Protein AF-A0A5N9H4E1-F1 (afdb_monomer)

Mean predicted aligned error: 15.3 Å

Sequence (133 aa):
MNQRAMLYLAIGGVSICLILIILGFIFPQGIPTDNQNVSDDPDTIVETYAGITSKYTASQAIDFVKSVIQSDNLGNPRCNTEQGEFVAFFSHRKYWKVAFSCPPDVSEGVHVRTEYTYEFNEWDETVKNTTLQ

Radius of gyration: 24.85 Å; Cα contacts (8 Å, |Δi|>4): 180; chains: 1; bounding box: 36×75×45 Å

Nearest PDB structures (foldseek):
  1k32-assembly1_E  TM=4.930E-01  e=1.189E+00  Thermoplasma acidophilum
  8th5-assembly1_F-2  TM=3.880E-01  e=1.339E+00  Homo sapiens
  8th1-assembly1_B  TM=3.579E-01  e=1.339E+00  Homo sapiens
  8th1-assembly1_A  TM=3.393E-01  e=1.120E+00  Homo sapiens
  8th5-assembly2_E-3  TM=4.048E-01  e=3.689E+00  Homo sapiens

Solvent-accessible surface area (backbone atoms only — not comparable to full-atom values): 8074 Å² total; per-residue (Å²): 134,62,70,66,60,58,50,53,52,54,54,50,52,55,54,53,51,53,53,53,53,50,48,52,65,77,49,70,71,64,74,77,80,72,67,77,67,62,60,94,51,43,82,47,68,49,67,43,98,85,74,46,64,49,98,50,25,42,51,55,53,51,53,53,51,52,54,43,47,75,66,70,78,38,86,79,64,99,53,58,80,89,69,32,50,76,49,57,38,68,43,90,83,55,31,36,42,36,37,38,35,32,66,51,54,84,86,71,85,50,83,61,64,51,70,42,33,34,39,37,34,72,87,79,73,43,78,43,80,63,50,86,127

pLDDT: mean 73.3, std 14.36, range [41.5, 91.62]

Secondary structure (DSSP, 8-state):
--HHHHHHHHHHHHHHHHHHHHHHHH-------------SSTTSEEEETTTEEEEEEHHHHHHHHHHHHHTTSS---SS-TTTSEEEEEEETTTEEEEEEEEPP-TTSS----EEEEEEEETTTTEEEE----

Structure (mmCIF, N/CA/C/O backbone):
data_AF-A0A5N9H4E1-F1
#
_entry.id   AF-A0A5N9H4E1-F1
#
loop_
_atom_site.group_PDB
_atom_site.id
_atom_site.type_symbol
_atom_site.label_atom_id
_atom_site.label_alt_id
_atom_site.label_comp_id
_atom_site.label_asym_id
_atom_site.label_entity_id
_atom_site.label_seq_id
_atom_site.pdbx_PDB_ins_code
_atom_site.Cartn_x
_atom_site.Cartn_y
_atom_site.Cartn_z
_atom_site.occupancy
_atom_site.B_iso_or_equiv
_atom_site.auth_seq_id
_atom_site.auth_comp_id
_atom_site.auth_asym_id
_atom_site.au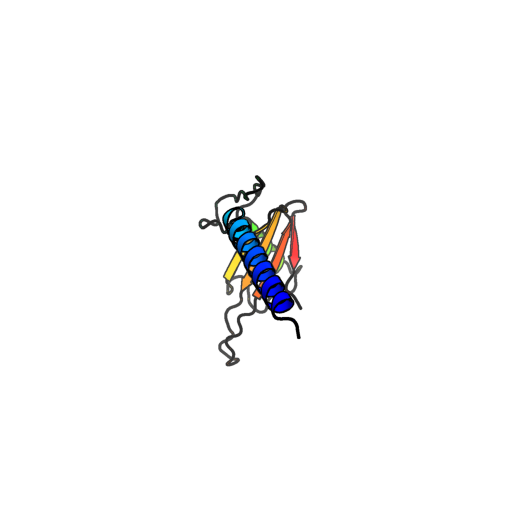th_atom_id
_atom_site.pdbx_PDB_model_num
ATOM 1 N N . MET A 1 1 ? 3.514 -65.813 -18.703 1.00 50.38 1 MET A N 1
ATOM 2 C CA . MET A 1 1 ? 3.717 -64.348 -18.641 1.00 50.38 1 MET A CA 1
ATOM 3 C C . MET A 1 1 ? 5.199 -64.073 -18.835 1.00 50.38 1 MET A C 1
ATOM 5 O O . MET A 1 1 ? 6.009 -64.589 -18.080 1.00 50.38 1 MET A O 1
ATOM 9 N N . ASN A 1 2 ? 5.554 -63.400 -19.931 1.00 51.72 2 ASN A N 1
ATOM 10 C CA . ASN A 1 2 ? 6.918 -63.356 -20.460 1.00 51.72 2 ASN A CA 1
ATOM 11 C C . ASN A 1 2 ? 7.857 -62.522 -19.577 1.00 51.72 2 ASN A C 1
ATOM 13 O O . ASN A 1 2 ? 7.714 -61.305 -19.516 1.00 51.72 2 ASN A O 1
ATOM 17 N N . GLN A 1 3 ? 8.877 -63.161 -18.993 1.00 56.53 3 GLN A N 1
ATOM 18 C CA . GLN A 1 3 ? 10.001 -62.531 -18.274 1.00 56.53 3 GLN A CA 1
ATOM 19 C C . GLN A 1 3 ? 10.624 -61.351 -19.044 1.00 56.53 3 GLN A C 1
ATOM 21 O O . GLN A 1 3 ? 11.057 -60.365 -18.456 1.00 56.53 3 GLN A O 1
ATOM 26 N N . ARG A 1 4 ? 10.602 -61.422 -20.381 1.00 56.12 4 ARG A N 1
ATOM 27 C CA . ARG A 1 4 ? 11.061 -60.350 -21.272 1.00 56.12 4 ARG A CA 1
ATOM 28 C C . ARG A 1 4 ? 10.233 -59.067 -21.146 1.00 56.12 4 ARG A C 1
ATOM 30 O O . ARG A 1 4 ? 10.807 -57.989 -21.157 1.00 56.12 4 ARG A O 1
ATOM 37 N N . ALA A 1 5 ? 8.914 -59.163 -20.970 1.00 59.66 5 ALA A N 1
ATOM 38 C CA . ALA A 1 5 ? 8.041 -57.994 -20.848 1.00 59.66 5 ALA A CA 1
ATOM 39 C C . ALA A 1 5 ? 8.276 -57.224 -19.536 1.00 59.66 5 ALA A C 1
ATOM 41 O O . ALA A 1 5 ? 8.279 -55.998 -19.550 1.00 59.66 5 ALA A O 1
ATOM 42 N N . MET A 1 6 ? 8.554 -57.925 -18.427 1.00 60.16 6 MET A N 1
ATOM 43 C CA . MET A 1 6 ? 8.944 -57.280 -17.163 1.00 60.16 6 MET A CA 1
ATOM 44 C C . MET A 1 6 ? 10.295 -56.565 -17.272 1.00 60.16 6 MET A C 1
ATOM 46 O O . MET A 1 6 ? 10.445 -55.467 -16.743 1.00 60.16 6 MET A O 1
ATOM 50 N N . LEU A 1 7 ? 11.257 -57.148 -17.997 1.00 60.31 7 LEU A N 1
ATOM 51 C CA . LEU A 1 7 ? 12.576 -56.542 -18.186 1.00 60.31 7 LEU A CA 1
ATOM 52 C C . LEU A 1 7 ? 12.496 -55.232 -18.990 1.00 60.31 7 LEU A C 1
ATOM 54 O O . LEU A 1 7 ? 13.101 -54.238 -18.598 1.00 60.31 7 LEU A O 1
ATOM 58 N N . TYR A 1 8 ? 11.710 -55.195 -20.072 1.00 61.16 8 TYR A N 1
ATOM 59 C CA . TYR A 1 8 ? 11.539 -53.972 -20.871 1.00 61.16 8 TYR A CA 1
ATOM 60 C C . TYR A 1 8 ? 10.811 -52.858 -20.109 1.00 61.16 8 TYR A C 1
ATOM 62 O O . TYR A 1 8 ? 11.155 -51.688 -20.271 1.00 61.16 8 TYR A O 1
ATOM 70 N N . LEU A 1 9 ? 9.854 -53.207 -19.245 1.00 60.41 9 LEU A N 1
ATOM 71 C CA . LEU A 1 9 ? 9.119 -52.237 -18.427 1.00 60.41 9 LEU A CA 1
ATOM 72 C C . LEU A 1 9 ? 10.021 -51.627 -17.338 1.00 60.41 9 LEU A C 1
ATOM 74 O O . LEU A 1 9 ? 9.987 -50.418 -17.115 1.00 60.41 9 LEU A O 1
ATOM 78 N N . ALA A 1 10 ? 10.898 -52.437 -16.737 1.00 60.88 10 ALA A N 1
ATOM 79 C CA . ALA A 1 10 ? 11.894 -51.967 -15.775 1.00 60.88 10 ALA A CA 1
ATOM 80 C C . ALA A 1 10 ? 12.957 -51.060 -16.424 1.00 60.88 10 ALA A C 1
ATOM 82 O O . ALA A 1 10 ? 13.264 -49.997 -15.890 1.00 60.88 10 ALA A O 1
ATOM 83 N N . ILE A 1 11 ? 13.484 -51.433 -17.597 1.00 63.44 11 ILE A N 1
ATOM 84 C CA . ILE A 1 11 ? 14.500 -50.634 -18.307 1.00 63.44 11 ILE A CA 1
ATOM 85 C C . ILE A 1 11 ? 13.908 -49.307 -18.810 1.00 63.44 11 ILE A C 1
ATOM 87 O O . ILE A 1 11 ? 14.544 -48.261 -18.679 1.00 63.44 11 ILE A O 1
ATOM 91 N N . GLY A 1 12 ? 12.673 -49.325 -19.325 1.00 60.50 12 GLY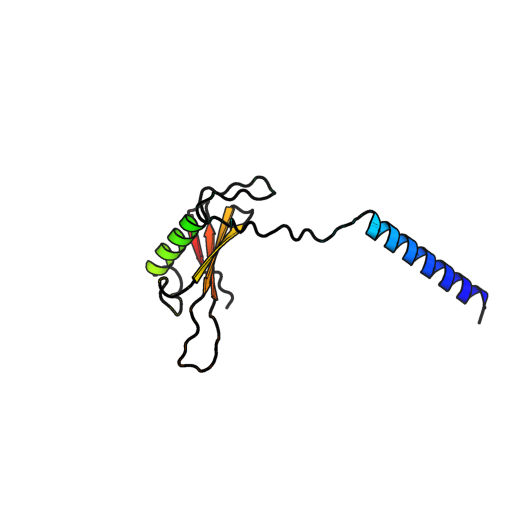 A N 1
ATOM 92 C CA . GLY A 1 12 ? 11.973 -48.112 -19.755 1.00 60.50 12 GLY A CA 1
ATOM 93 C C . GLY A 1 12 ? 11.708 -47.140 -18.602 1.00 60.50 12 GLY A C 1
ATOM 94 O O . GLY A 1 12 ? 11.967 -45.945 -18.736 1.00 60.50 12 GLY A O 1
ATOM 95 N N . GLY A 1 13 ? 11.269 -47.650 -17.445 1.00 62.34 13 GLY A N 1
ATOM 96 C CA . GLY A 1 13 ? 11.018 -46.831 -16.256 1.00 62.34 13 GLY A CA 1
ATOM 97 C C . GLY A 1 13 ? 12.277 -46.139 -15.725 1.00 62.34 13 GLY A C 1
ATOM 98 O O . GLY A 1 13 ? 12.258 -44.938 -15.466 1.00 62.34 13 GLY A O 1
ATOM 99 N N . VAL A 1 14 ? 13.399 -46.862 -15.635 1.00 68.69 14 VAL A N 1
ATOM 100 C CA . VAL A 1 14 ? 14.678 -46.290 -15.170 1.00 68.69 14 VAL A CA 1
ATOM 101 C C . VAL A 1 14 ? 15.200 -45.226 -16.140 1.00 68.69 14 VAL A C 1
ATOM 103 O O . VAL A 1 14 ? 15.708 -44.192 -15.704 1.00 68.69 14 VAL A O 1
ATOM 106 N N . SER A 1 15 ? 15.026 -45.432 -17.451 1.00 70.75 15 SER A N 1
ATOM 107 C CA . SER A 1 15 ? 15.456 -44.463 -18.463 1.00 70.75 15 SER A CA 1
ATOM 108 C C . SER A 1 15 ? 14.668 -43.152 -18.396 1.00 70.75 15 SER A C 1
ATOM 110 O O . SER A 1 15 ? 15.264 -42.087 -18.547 1.00 70.75 15 SER A O 1
ATOM 112 N N . ILE A 1 16 ? 13.355 -43.205 -18.150 1.00 70.19 16 ILE A N 1
ATOM 113 C CA . ILE A 1 16 ? 12.520 -42.003 -17.999 1.00 70.19 16 ILE A CA 1
ATOM 114 C C . ILE A 1 16 ? 12.901 -41.241 -16.722 1.00 70.19 16 ILE A C 1
ATOM 116 O O . ILE A 1 16 ? 13.045 -40.020 -16.759 1.00 70.19 16 ILE A O 1
ATOM 120 N N . CYS A 1 17 ? 13.145 -41.947 -15.612 1.00 66.12 17 CYS A N 1
ATOM 121 C CA . CYS A 1 17 ? 13.573 -41.323 -14.358 1.00 66.12 17 CYS A CA 1
ATOM 122 C C . CYS A 1 17 ? 14.914 -40.586 -14.494 1.00 66.12 17 CYS A C 1
ATOM 124 O O . CYS A 1 17 ? 15.051 -39.474 -13.991 1.00 66.12 17 CYS A O 1
ATOM 126 N N . LEU A 1 18 ? 15.886 -41.160 -15.212 1.00 72.12 18 LEU A N 1
ATOM 127 C CA . LEU A 1 18 ? 17.171 -40.501 -15.473 1.00 72.12 18 LEU A CA 1
ATOM 128 C C . LEU A 1 18 ? 17.009 -39.208 -16.281 1.00 72.12 18 LEU A C 1
ATOM 130 O O . LEU A 1 18 ? 17.639 -38.205 -15.956 1.00 72.12 18 LEU A O 1
ATOM 134 N N . ILE A 1 19 ? 16.131 -39.202 -17.288 1.00 71.44 19 ILE A N 1
ATOM 135 C CA . ILE A 1 19 ? 15.852 -38.005 -18.093 1.00 71.44 19 ILE A CA 1
ATOM 136 C C . ILE A 1 19 ? 15.203 -36.909 -17.233 1.00 71.44 19 ILE A C 1
ATOM 138 O O . ILE A 1 19 ? 15.588 -35.747 -17.348 1.00 71.44 19 ILE A O 1
ATOM 142 N N . LEU A 1 20 ? 14.276 -37.262 -16.335 1.00 65.38 20 LEU A N 1
ATOM 143 C CA . LEU A 1 20 ? 13.643 -36.303 -15.419 1.00 65.38 20 LEU A CA 1
ATOM 144 C C . LEU A 1 20 ? 14.634 -35.705 -14.409 1.00 65.38 20 LEU A C 1
ATOM 146 O O . LEU A 1 20 ? 14.575 -34.507 -14.146 1.00 65.38 20 LEU A O 1
ATOM 150 N N . ILE A 1 21 ? 15.575 -36.501 -13.887 1.00 69.44 21 ILE A N 1
ATOM 151 C CA . ILE A 1 21 ? 16.631 -36.007 -12.986 1.00 69.44 21 ILE A CA 1
ATOM 152 C C . ILE A 1 21 ? 17.554 -35.029 -13.723 1.00 69.44 21 ILE A C 1
ATOM 154 O O . ILE A 1 21 ? 17.880 -33.972 -13.187 1.00 69.44 21 ILE A O 1
ATOM 158 N N . ILE A 1 22 ? 17.943 -35.345 -14.963 1.00 66.69 22 ILE A N 1
ATOM 159 C CA . ILE A 1 22 ? 18.793 -34.466 -15.779 1.00 66.69 22 ILE A CA 1
ATOM 160 C C . ILE A 1 22 ? 18.049 -33.171 -16.137 1.00 66.69 22 ILE A C 1
ATOM 162 O O . ILE A 1 22 ? 18.621 -32.091 -1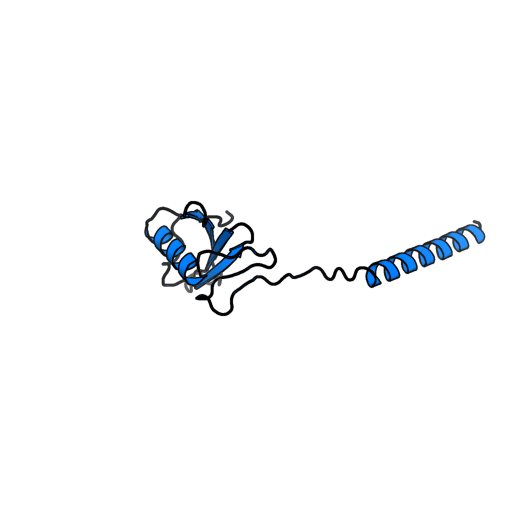6.016 1.00 66.69 22 ILE A O 1
ATOM 166 N N . LEU A 1 23 ? 16.768 -33.247 -16.514 1.00 59.97 23 LEU A N 1
ATOM 167 C CA . LEU A 1 23 ? 15.947 -32.060 -16.781 1.00 59.97 23 LEU A CA 1
ATOM 168 C C . LEU A 1 23 ? 15.779 -31.180 -15.534 1.00 59.97 23 LEU A C 1
ATOM 170 O O . LEU A 1 23 ? 15.878 -29.962 -15.656 1.00 59.97 23 LEU A O 1
ATOM 174 N N . GLY A 1 24 ? 15.607 -31.771 -14.347 1.00 59.78 24 GLY A N 1
ATOM 175 C CA . GLY A 1 24 ? 15.571 -31.034 -13.078 1.00 59.78 24 GLY A CA 1
ATOM 176 C C . GLY A 1 24 ? 16.908 -30.390 -12.688 1.00 59.78 24 GLY A C 1
ATOM 177 O O . GLY A 1 24 ? 16.920 -29.402 -11.963 1.00 59.78 24 GLY A O 1
ATOM 178 N N . PHE A 1 25 ? 18.033 -30.909 -13.192 1.00 60.88 25 PHE A N 1
ATOM 179 C CA . PHE A 1 25 ? 19.363 -30.326 -12.979 1.00 60.88 25 PHE A CA 1
ATOM 180 C C . PHE A 1 25 ? 19.689 -29.203 -13.977 1.00 60.88 25 PHE A C 1
ATOM 182 O O . PHE A 1 25 ? 20.360 -28.239 -13.618 1.00 60.88 25 PHE A O 1
ATOM 189 N N . ILE A 1 26 ? 19.229 -29.324 -15.229 1.00 59.78 26 ILE A N 1
ATOM 190 C CA . ILE A 1 26 ? 19.455 -28.326 -16.292 1.00 59.78 26 ILE A CA 1
ATOM 191 C C . ILE A 1 26 ? 18.491 -27.141 -16.156 1.00 59.78 26 ILE A C 1
ATOM 193 O O . ILE A 1 26 ? 18.867 -26.008 -16.447 1.00 59.78 26 ILE A O 1
ATOM 197 N N . PHE A 1 27 ? 17.273 -27.384 -15.669 1.00 52.44 27 PHE A N 1
ATOM 198 C CA . PHE A 1 27 ? 16.334 -26.345 -15.270 1.00 52.44 27 PHE A CA 1
ATOM 199 C C . PHE A 1 27 ? 16.193 -26.352 -13.748 1.00 52.44 27 PHE A C 1
ATOM 201 O O . PHE A 1 27 ? 15.210 -26.891 -13.235 1.00 52.44 27 PHE A O 1
ATOM 208 N N . PRO A 1 28 ? 17.103 -25.698 -13.002 1.00 49.12 28 PRO A N 1
ATOM 209 C CA . PRO A 1 28 ? 16.786 -25.261 -11.660 1.00 49.12 28 PRO A CA 1
ATOM 210 C C . PRO A 1 28 ? 15.787 -24.106 -11.797 1.00 49.12 28 PRO A C 1
ATOM 212 O O . PRO A 1 28 ? 16.086 -22.961 -11.480 1.00 49.12 28 PRO A O 1
ATOM 215 N N . GLN A 1 29 ? 14.570 -24.389 -12.265 1.00 51.03 29 GLN A N 1
ATOM 216 C CA . GLN A 1 29 ? 13.427 -23.582 -11.874 1.00 51.03 29 GLN A CA 1
ATOM 217 C C . GLN A 1 29 ? 13.124 -23.965 -10.427 1.00 51.03 29 GLN A C 1
ATOM 219 O O . GLN A 1 29 ? 12.098 -24.558 -10.104 1.00 51.03 29 GLN A O 1
ATOM 224 N N . GLY A 1 30 ? 14.048 -23.592 -9.533 1.00 46.66 30 GLY A N 1
ATOM 225 C CA . GLY A 1 30 ? 13.599 -23.037 -8.276 1.00 46.66 30 GLY A CA 1
ATOM 226 C C . GLY A 1 30 ? 12.600 -21.976 -8.691 1.00 46.66 30 GLY A C 1
ATOM 227 O O . GLY A 1 30 ? 12.947 -21.077 -9.458 1.00 46.66 30 GLY A O 1
ATOM 228 N N . ILE A 1 31 ? 11.337 -22.191 -8.329 1.00 46.16 31 ILE A N 1
ATOM 229 C CA . ILE A 1 31 ? 10.301 -21.178 -8.462 1.00 46.16 31 ILE A CA 1
ATOM 230 C C . ILE A 1 31 ? 10.974 -19.892 -7.996 1.00 46.16 31 ILE A C 1
ATOM 232 O O . ILE A 1 31 ? 11.458 -19.883 -6.859 1.00 46.16 31 ILE A O 1
ATOM 236 N N . PRO A 1 32 ? 11.110 -18.859 -8.842 1.00 44.50 32 PRO A N 1
ATOM 237 C CA . PRO A 1 32 ? 11.497 -17.575 -8.324 1.00 44.50 32 PRO A CA 1
ATOM 238 C C . PRO A 1 32 ? 10.356 -17.194 -7.383 1.00 44.50 32 PRO A C 1
ATOM 240 O O . PRO A 1 32 ? 9.301 -16.719 -7.797 1.00 44.50 32 PRO A O 1
ATOM 243 N N . THR A 1 33 ? 10.546 -17.459 -6.092 1.00 46.56 33 THR A N 1
ATOM 244 C CA . THR A 1 33 ? 10.070 -16.586 -5.034 1.00 46.56 33 THR A CA 1
ATOM 245 C C . THR A 1 33 ? 10.795 -15.277 -5.282 1.00 46.56 33 THR A C 1
ATOM 247 O O . THR A 1 33 ? 11.789 -14.982 -4.631 1.00 46.56 33 THR A O 1
ATOM 250 N N . ASP A 1 34 ? 10.386 -14.564 -6.333 1.00 41.50 34 ASP A N 1
ATOM 251 C CA . ASP A 1 34 ? 10.810 -13.203 -6.580 1.00 41.50 34 ASP A CA 1
ATOM 252 C C . ASP A 1 34 ? 10.069 -12.394 -5.529 1.00 41.50 34 ASP A C 1
ATOM 254 O O . ASP A 1 34 ? 8.887 -12.064 -5.645 1.00 41.50 34 ASP A O 1
ATOM 258 N N . ASN A 1 35 ? 10.742 -12.354 -4.388 1.00 44.31 35 ASN A N 1
ATOM 259 C CA . ASN A 1 35 ? 10.693 -11.388 -3.321 1.00 44.31 35 ASN A CA 1
ATOM 260 C C . ASN A 1 35 ? 9.695 -10.278 -3.636 1.00 44.31 35 ASN A C 1
ATOM 262 O O . ASN A 1 35 ? 9.902 -9.446 -4.520 1.00 44.31 35 ASN A O 1
ATOM 266 N N . GLN A 1 36 ? 8.592 -10.287 -2.887 1.00 49.81 36 GLN A N 1
ATOM 267 C CA . GLN A 1 36 ? 7.801 -9.091 -2.664 1.00 49.81 36 GLN A CA 1
ATOM 268 C C . GLN A 1 36 ? 8.791 -7.947 -2.441 1.00 49.81 36 GLN A C 1
ATOM 270 O O . GLN A 1 36 ? 9.541 -7.992 -1.469 1.00 49.81 36 GLN A O 1
ATOM 275 N N . ASN A 1 37 ? 8.822 -6.953 -3.330 1.00 53.81 37 ASN A N 1
ATOM 276 C CA . ASN A 1 37 ? 9.523 -5.704 -3.053 1.00 53.81 37 ASN A CA 1
ATOM 277 C C . ASN A 1 37 ? 8.727 -4.952 -1.980 1.00 53.81 37 ASN A C 1
ATOM 279 O O . ASN A 1 37 ? 8.040 -3.966 -2.240 1.00 53.81 37 ASN A O 1
ATOM 283 N N . VAL A 1 38 ? 8.775 -5.495 -0.768 1.00 53.47 38 VAL A N 1
ATOM 284 C CA . VAL A 1 38 ? 8.650 -4.743 0.463 1.00 53.47 38 VAL A CA 1
ATOM 285 C C . VAL A 1 38 ? 9.950 -3.964 0.528 1.00 53.47 38 VAL A C 1
ATOM 287 O O . VAL A 1 38 ? 11.021 -4.543 0.689 1.00 53.47 38 VAL A O 1
ATOM 290 N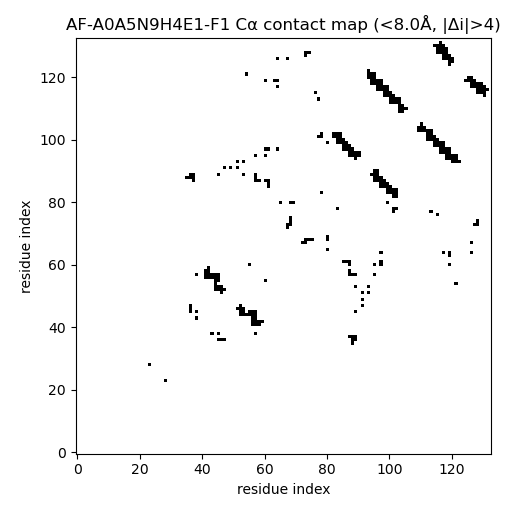 N . SER A 1 39 ? 9.879 -2.663 0.282 1.00 52.53 39 SER A N 1
ATOM 291 C CA . SER A 1 39 ? 10.994 -1.802 0.648 1.00 52.53 39 SER A CA 1
ATOM 292 C C . SER A 1 39 ? 11.069 -1.813 2.172 1.00 52.53 39 SER A C 1
ATOM 294 O O . SER A 1 39 ? 10.087 -1.450 2.819 1.00 52.53 39 SER A O 1
ATOM 296 N N . ASP A 1 40 ? 12.198 -2.244 2.739 1.00 60.38 40 ASP A N 1
ATOM 297 C CA . ASP A 1 40 ? 12.431 -2.186 4.191 1.00 60.38 40 ASP A CA 1
ATOM 298 C C . ASP A 1 40 ? 12.348 -0.736 4.715 1.00 60.38 40 ASP A C 1
ATOM 300 O O . ASP A 1 40 ? 12.060 -0.506 5.889 1.00 60.38 40 ASP A O 1
ATOM 304 N N . ASP A 1 41 ? 12.560 0.241 3.825 1.00 71.38 41 ASP A N 1
ATOM 305 C CA . ASP A 1 41 ? 12.322 1.663 4.052 1.00 71.38 41 ASP A CA 1
ATOM 306 C C . ASP A 1 41 ? 11.050 2.128 3.307 1.00 71.38 41 ASP A C 1
ATOM 308 O O . ASP A 1 41 ? 11.051 2.192 2.069 1.00 71.38 41 ASP A O 1
ATOM 312 N N . PRO A 1 42 ? 9.958 2.468 4.017 1.00 65.69 42 PRO A N 1
ATOM 313 C CA . PRO A 1 42 ? 8.690 2.844 3.399 1.00 65.69 42 PRO A CA 1
ATOM 314 C C . PRO A 1 42 ? 8.730 4.205 2.683 1.00 65.69 42 PRO A C 1
ATOM 316 O O . PRO A 1 42 ? 7.810 4.505 1.917 1.00 65.69 42 PRO A O 1
ATOM 319 N N . ASP A 1 43 ? 9.791 4.998 2.877 1.00 77.44 43 ASP A N 1
ATOM 320 C CA . ASP A 1 43 ? 9.990 6.306 2.242 1.00 77.44 43 ASP A CA 1
ATOM 321 C C . ASP A 1 43 ? 10.863 6.242 0.978 1.00 77.44 43 ASP A C 1
ATOM 323 O O . ASP A 1 43 ? 11.106 7.258 0.322 1.00 77.44 43 ASP A O 1
ATOM 327 N N . THR A 1 44 ? 11.291 5.045 0.577 1.00 77.62 44 THR A N 1
ATOM 328 C CA . THR A 1 44 ? 12.037 4.832 -0.664 1.00 77.62 44 THR A CA 1
ATOM 329 C C . THR A 1 44 ? 11.096 4.500 -1.832 1.00 77.62 44 THR A C 1
ATOM 331 O O . THR A 1 44 ? 10.100 3.785 -1.691 1.00 77.62 44 THR A O 1
ATOM 334 N N . ILE A 1 45 ? 11.407 5.032 -3.020 1.00 74.12 45 ILE A N 1
ATOM 335 C CA . ILE A 1 45 ? 10.689 4.715 -4.262 1.00 74.12 45 ILE A CA 1
ATOM 336 C C . ILE A 1 45 ? 10.994 3.268 -4.667 1.00 74.12 45 ILE A C 1
ATOM 338 O O . ILE A 1 45 ? 12.154 2.882 -4.799 1.00 74.12 45 ILE A O 1
ATOM 342 N N . VAL A 1 46 ? 9.947 2.479 -4.918 1.00 75.88 46 VAL A N 1
ATOM 343 C CA . VAL A 1 46 ? 10.086 1.067 -5.294 1.00 75.88 46 VAL A CA 1
ATOM 344 C C . VAL A 1 46 ? 10.311 0.918 -6.798 1.00 75.88 46 VAL A C 1
ATOM 346 O O . VAL A 1 46 ? 9.503 1.374 -7.609 1.00 75.88 46 VAL A O 1
ATOM 349 N N . GLU A 1 47 ? 11.370 0.203 -7.176 1.00 74.81 47 GLU A N 1
ATOM 350 C CA . GLU A 1 47 ? 11.603 -0.294 -8.534 1.00 74.81 47 GLU A CA 1
ATOM 351 C C . GLU A 1 47 ? 11.456 -1.815 -8.548 1.00 74.81 47 GLU A C 1
ATOM 353 O O . GLU A 1 47 ? 12.137 -2.514 -7.808 1.00 74.81 47 GLU A O 1
A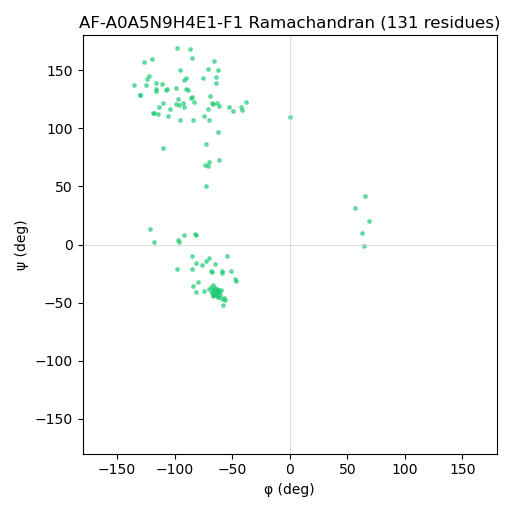TOM 358 N N . THR A 1 48 ? 10.545 -2.345 -9.359 1.00 66.88 48 THR A N 1
ATOM 359 C CA . THR A 1 48 ? 10.352 -3.801 -9.490 1.00 66.88 48 THR A CA 1
ATOM 360 C C . THR A 1 48 ? 11.323 -4.409 -10.501 1.00 66.88 48 THR A C 1
ATOM 362 O O . THR A 1 48 ? 11.799 -3.716 -11.397 1.00 66.88 48 THR A O 1
ATOM 365 N N . TYR A 1 49 ? 11.539 -5.729 -10.432 1.00 57.78 49 TYR A N 1
ATOM 366 C CA . TYR A 1 49 ? 12.407 -6.492 -11.348 1.00 57.78 49 TYR A CA 1
ATOM 367 C C . TYR A 1 49 ? 12.117 -6.261 -12.848 1.00 57.78 49 TYR A C 1
ATOM 369 O O . TYR A 1 49 ? 12.989 -6.422 -13.697 1.00 57.78 49 TYR A O 1
ATOM 377 N N . ALA A 1 50 ? 10.902 -5.824 -13.191 1.00 63.12 50 ALA A N 1
ATOM 378 C CA . ALA A 1 50 ? 10.504 -5.476 -14.553 1.00 63.12 50 ALA A CA 1
ATOM 379 C C . ALA A 1 50 ? 10.938 -4.059 -15.007 1.00 63.12 50 ALA A C 1
ATOM 381 O O . ALA A 1 50 ? 10.476 -3.598 -16.050 1.00 63.12 50 ALA A O 1
ATOM 382 N N . GLY A 1 51 ? 11.765 -3.344 -14.231 1.00 68.06 51 GLY A N 1
ATOM 383 C CA . GLY A 1 51 ? 12.159 -1.952 -14.500 1.00 68.06 51 GLY A CA 1
ATOM 384 C C . GLY A 1 51 ? 11.007 -0.956 -14.332 1.00 68.06 51 GLY A C 1
ATOM 385 O O . GLY A 1 51 ? 11.012 0.131 -14.909 1.00 68.06 51 GLY A O 1
ATOM 386 N N . ILE A 1 52 ? 9.963 -1.350 -13.597 1.00 71.25 52 ILE A N 1
ATOM 387 C CA . ILE A 1 52 ? 8.798 -0.506 -13.337 1.00 71.25 52 ILE A CA 1
ATOM 388 C C . ILE A 1 52 ? 9.024 0.167 -11.992 1.00 71.25 52 ILE A C 1
ATOM 390 O O . ILE A 1 52 ? 8.936 -0.487 -10.950 1.00 71.25 52 ILE A O 1
ATOM 394 N N . THR A 1 53 ? 9.311 1.464 -12.049 1.00 80.88 53 THR A N 1
ATOM 395 C CA . THR A 1 53 ? 9.456 2.357 -10.897 1.00 80.88 53 THR A CA 1
ATOM 396 C C . THR A 1 53 ? 8.111 2.992 -10.552 1.00 80.88 53 THR A C 1
ATOM 398 O O . THR A 1 53 ? 7.392 3.469 -11.440 1.00 80.88 53 THR A O 1
ATOM 401 N N . SER A 1 54 ? 7.769 2.988 -9.267 1.00 82.50 54 SER A N 1
ATOM 402 C CA . SER A 1 54 ? 6.617 3.711 -8.732 1.00 82.50 54 SER A CA 1
ATOM 403 C C . SER A 1 54 ? 6.857 5.226 -8.747 1.00 82.50 54 SER A C 1
ATOM 405 O O . SER A 1 54 ? 7.992 5.687 -8.644 1.00 82.50 54 SER A O 1
ATOM 407 N N . LYS A 1 55 ? 5.789 6.022 -8.868 1.00 86.12 55 LYS A N 1
ATOM 408 C CA . LYS A 1 55 ? 5.861 7.473 -8.611 1.00 86.12 55 LYS A CA 1
ATOM 409 C C . LYS A 1 55 ? 5.777 7.834 -7.127 1.00 86.12 55 LYS A C 1
ATOM 411 O O . LYS A 1 55 ? 6.075 8.973 -6.778 1.00 86.12 55 LYS A O 1
ATOM 416 N N . TYR A 1 56 ? 5.334 6.900 -6.292 1.00 85.31 56 TYR A N 1
ATOM 417 C CA . TYR A 1 56 ? 5.044 7.119 -4.883 1.00 85.31 56 TYR A CA 1
ATOM 418 C C . TYR A 1 56 ? 5.923 6.218 -4.017 1.00 85.31 56 TYR A C 1
ATOM 420 O O . TYR A 1 56 ? 6.462 5.208 -4.466 1.00 85.31 56 TYR A O 1
ATOM 428 N N . THR A 1 57 ? 6.079 6.594 -2.758 1.00 87.56 57 THR A N 1
ATOM 429 C CA . THR A 1 57 ? 6.638 5.713 -1.731 1.00 87.56 57 THR A CA 1
ATOM 430 C C . THR A 1 57 ? 5.525 4.866 -1.110 1.00 87.56 57 THR A C 1
ATOM 432 O O . THR A 1 57 ? 4.333 5.139 -1.304 1.00 87.56 57 THR A O 1
ATOM 435 N N . ALA A 1 58 ? 5.892 3.852 -0.327 1.00 87.00 58 ALA A N 1
ATOM 436 C CA . ALA A 1 58 ? 4.911 3.058 0.406 1.00 87.00 58 ALA A CA 1
ATOM 437 C C . ALA A 1 58 ? 4.131 3.927 1.409 1.00 87.00 58 ALA A C 1
ATOM 439 O O . ALA A 1 58 ? 2.907 3.814 1.486 1.00 87.00 58 ALA A O 1
ATOM 440 N N . SER A 1 59 ? 4.809 4.851 2.103 1.00 88.44 59 SER A N 1
ATOM 441 C CA . SER A 1 59 ? 4.179 5.820 3.012 1.00 88.44 59 SER A CA 1
ATOM 442 C C . SER A 1 59 ? 3.154 6.698 2.295 1.00 88.44 59 SER A C 1
ATOM 444 O O . SER A 1 59 ? 2.021 6.827 2.751 1.00 88.44 59 SER A O 1
ATOM 446 N N . GLN A 1 60 ? 3.508 7.239 1.124 1.00 90.62 60 GLN A N 1
ATOM 447 C CA . GLN A 1 60 ? 2.597 8.081 0.346 1.00 90.62 60 GLN A CA 1
ATOM 448 C C . GLN A 1 60 ? 1.362 7.303 -0.120 1.00 90.62 60 GLN A C 1
ATOM 450 O O . GLN A 1 60 ? 0.246 7.809 -0.023 1.00 90.62 60 GLN A O 1
ATOM 455 N N . ALA A 1 61 ? 1.534 6.061 -0.580 1.00 89.75 61 ALA A N 1
ATOM 456 C CA . ALA A 1 61 ? 0.410 5.207 -0.957 1.00 89.75 61 ALA A CA 1
ATOM 457 C C . ALA A 1 61 ? -0.515 4.898 0.235 1.00 89.75 61 ALA A C 1
ATOM 459 O O . ALA A 1 61 ? -1.740 4.914 0.090 1.00 89.75 61 ALA A O 1
ATOM 460 N N . ILE A 1 62 ? 0.054 4.656 1.421 1.00 91.62 62 ILE A N 1
ATOM 461 C CA . ILE A 1 62 ? -0.709 4.466 2.663 1.00 91.62 62 ILE A CA 1
ATOM 462 C C . ILE A 1 62 ? -1.495 5.732 3.015 1.00 91.62 62 ILE A C 1
ATOM 464 O O . ILE A 1 62 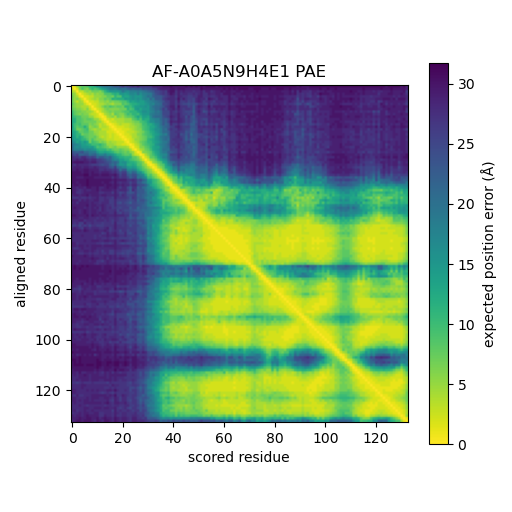? -2.678 5.633 3.342 1.00 91.62 62 ILE A O 1
ATOM 468 N N . ASP A 1 63 ? -0.878 6.909 2.930 1.00 91.56 63 ASP A N 1
ATOM 469 C CA . ASP A 1 63 ? -1.530 8.181 3.251 1.00 91.56 63 ASP A CA 1
ATOM 470 C C . ASP A 1 63 ? -2.691 8.489 2.298 1.00 91.56 63 ASP A C 1
ATOM 472 O O . ASP A 1 63 ? -3.762 8.904 2.752 1.00 91.56 63 ASP A O 1
ATOM 476 N N . PHE A 1 64 ? -2.542 8.188 1.002 1.00 89.75 64 PHE A N 1
ATOM 477 C CA . PHE A 1 64 ? -3.654 8.254 0.052 1.00 89.75 64 PHE A CA 1
ATOM 478 C C . PHE A 1 64 ? -4.803 7.344 0.485 1.00 89.75 64 PHE A C 1
ATOM 480 O O . PHE A 1 64 ? -5.928 7.814 0.640 1.00 89.75 64 PHE A O 1
ATOM 487 N N . VAL A 1 65 ? -4.539 6.065 0.757 1.00 89.38 65 VAL A N 1
ATOM 488 C CA . VAL A 1 65 ? -5.590 5.123 1.174 1.00 89.38 65 VAL A CA 1
ATOM 489 C C . VAL A 1 65 ? -6.262 5.559 2.480 1.00 89.38 65 VAL A C 1
ATOM 491 O O . VAL A 1 65 ? -7.491 5.553 2.550 1.00 89.38 65 VAL A O 1
ATOM 494 N N . LYS A 1 66 ? -5.498 6.009 3.483 1.00 90.50 66 LYS A N 1
ATOM 495 C CA . LYS A 1 66 ? -6.041 6.566 4.734 1.00 90.50 66 LYS A CA 1
ATOM 496 C C . LYS A 1 66 ? -6.978 7.739 4.471 1.00 90.50 66 LYS A C 1
ATOM 498 O O . LYS A 1 66 ? -8.086 7.753 5.004 1.00 90.50 66 LYS A O 1
ATOM 503 N N . SER A 1 67 ? -6.555 8.689 3.634 1.00 88.88 67 SER A N 1
ATOM 504 C CA . SER A 1 67 ? -7.360 9.867 3.301 1.00 88.88 67 SER A CA 1
ATOM 505 C C . SER A 1 67 ? -8.695 9.475 2.664 1.00 88.88 67 SER A C 1
ATOM 507 O O . SER A 1 67 ? -9.739 10.030 3.008 1.00 88.88 67 SER A O 1
ATOM 509 N N . VAL A 1 68 ? -8.689 8.456 1.798 1.00 87.75 68 VAL A N 1
ATOM 510 C CA . VAL A 1 68 ? -9.906 8.023 1.118 1.00 87.75 68 VAL A CA 1
ATOM 511 C C . VAL A 1 68 ? -10.833 7.256 2.068 1.00 87.75 68 VAL A C 1
ATOM 513 O O . VAL A 1 68 ? -12.038 7.514 2.046 1.00 87.75 68 VAL A O 1
ATOM 516 N N . ILE A 1 69 ? -10.302 6.396 2.948 1.00 86.38 69 ILE A N 1
ATOM 517 C CA . ILE A 1 69 ? -11.089 5.730 4.005 1.00 86.38 69 ILE A CA 1
ATOM 518 C C . ILE A 1 69 ? -11.788 6.772 4.891 1.00 86.38 69 ILE A C 1
ATOM 520 O O . ILE A 1 69 ? -12.981 6.655 5.151 1.00 86.38 69 ILE A O 1
ATOM 524 N N . GLN A 1 70 ? -11.070 7.818 5.313 1.00 82.88 70 GLN A N 1
ATOM 525 C CA . GLN A 1 70 ? -11.620 8.888 6.156 1.00 82.88 70 GLN A CA 1
ATOM 526 C C . GLN A 1 70 ? -12.656 9.765 5.433 1.00 82.88 70 GLN A C 1
ATOM 528 O O . GLN A 1 70 ? -13.486 10.392 6.084 1.00 82.88 70 GLN A O 1
ATOM 533 N N . SER A 1 71 ? -12.623 9.811 4.098 1.00 80.69 71 SER A N 1
ATOM 534 C CA . SER A 1 71 ? -13.556 10.594 3.275 1.00 80.69 71 SER A CA 1
ATOM 535 C C . SER A 1 71 ? -14.911 9.911 3.003 1.00 80.69 71 SER A C 1
ATOM 537 O O . SER A 1 71 ? -15.669 10.404 2.171 1.00 80.69 71 SER A O 1
ATOM 539 N N . ASP A 1 72 ? -15.218 8.786 3.666 1.00 63.12 72 ASP A N 1
ATOM 540 C CA . ASP A 1 72 ? -16.462 7.993 3.537 1.00 63.12 72 ASP A CA 1
ATOM 541 C C . ASP A 1 72 ? -16.727 7.363 2.146 1.00 63.12 72 ASP A C 1
ATOM 543 O O . ASP A 1 72 ? -17.792 6.793 1.903 1.00 63.12 72 ASP A O 1
ATOM 547 N N . ASN A 1 73 ? -15.758 7.384 1.222 1.00 59.75 73 ASN A N 1
ATOM 548 C CA . ASN A 1 73 ? -15.937 6.833 -0.133 1.00 59.75 73 ASN A CA 1
ATOM 549 C C . ASN A 1 73 ? -15.672 5.323 -0.258 1.00 59.75 73 ASN A C 1
ATOM 551 O O . ASN A 1 73 ? -15.972 4.733 -1.297 1.00 59.75 73 ASN A O 1
ATOM 555 N N . LEU A 1 74 ? -15.123 4.676 0.773 1.00 63.47 74 LEU A N 1
ATOM 556 C CA . LEU A 1 74 ? -14.886 3.234 0.794 1.00 63.47 74 LEU A CA 1
ATOM 557 C C . LEU A 1 74 ? -15.326 2.636 2.124 1.00 63.47 74 LEU A C 1
ATOM 559 O O . LEU A 1 74 ? -15.070 3.218 3.169 1.00 63.47 74 LEU A O 1
ATOM 563 N N . GLY A 1 75 ? -15.999 1.479 2.052 1.00 65.69 75 GLY A N 1
ATOM 564 C CA . GLY A 1 75 ? -16.655 0.817 3.184 1.00 65.69 75 GLY A CA 1
ATOM 565 C C . GLY A 1 75 ? -15.861 0.922 4.484 1.00 65.69 75 GLY A C 1
ATOM 566 O O . GLY A 1 75 ? -14.702 0.517 4.532 1.00 65.69 75 GLY A O 1
ATOM 567 N N . ASN A 1 76 ? -16.505 1.495 5.503 1.00 67.00 76 ASN A N 1
ATOM 568 C CA . ASN A 1 76 ? -15.864 1.872 6.754 1.00 67.00 76 ASN A CA 1
ATOM 569 C C . ASN A 1 76 ? -15.295 0.617 7.447 1.00 67.00 76 ASN A C 1
ATOM 571 O O . ASN A 1 76 ? -16.062 -0.313 7.733 1.00 67.00 76 ASN A O 1
ATOM 575 N N . PRO A 1 77 ? -13.974 0.530 7.678 1.00 76.31 77 PRO A N 1
ATOM 576 C CA . PRO A 1 77 ? -13.399 -0.611 8.368 1.00 76.31 77 PRO A CA 1
ATOM 577 C C . PRO A 1 77 ? -13.879 -0.665 9.826 1.00 76.31 77 PRO A C 1
ATOM 579 O O . PRO A 1 77 ? -14.290 0.337 10.405 1.00 76.31 77 PRO A O 1
ATOM 582 N N . ARG A 1 78 ? -13.816 -1.849 10.449 1.00 79.62 78 ARG A N 1
ATOM 583 C CA . ARG A 1 78 ? -14.304 -2.078 11.825 1.00 7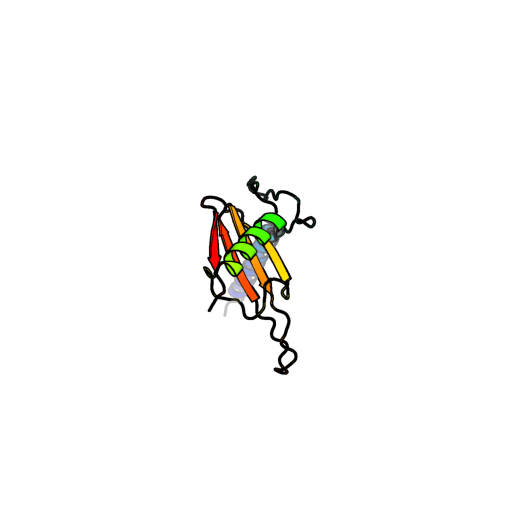9.62 78 ARG A CA 1
ATOM 584 C C . ARG A 1 78 ? -13.608 -1.191 12.867 1.00 79.62 78 ARG A C 1
ATOM 586 O O . ARG A 1 78 ? -14.176 -0.949 13.927 1.00 79.62 78 ARG A O 1
ATOM 593 N N . CYS A 1 79 ? -12.395 -0.729 12.584 1.00 80.44 79 CYS A N 1
ATOM 594 C CA . CYS A 1 79 ? -11.607 0.124 13.463 1.00 80.44 79 CYS A CA 1
ATOM 595 C C . CYS A 1 79 ? -11.155 1.399 12.741 1.00 80.44 79 CYS A C 1
ATOM 597 O O . CYS A 1 79 ? -11.042 1.429 11.515 1.00 80.44 79 CYS A O 1
ATOM 599 N N . ASN A 1 80 ? -10.851 2.445 13.514 1.00 84.62 80 ASN A N 1
ATOM 600 C CA . ASN A 1 80 ? -10.274 3.671 12.970 1.00 84.62 80 ASN A CA 1
ATOM 601 C C . ASN A 1 80 ? -8.881 3.379 12.384 1.00 84.62 80 ASN A C 1
ATOM 603 O O . ASN A 1 80 ? -8.107 2.611 12.954 1.00 84.62 80 ASN A O 1
ATOM 607 N N . THR A 1 81 ? -8.545 4.050 11.285 1.00 84.50 81 THR A N 1
ATOM 608 C CA . THR A 1 81 ? -7.218 4.062 10.656 1.00 84.50 81 THR A CA 1
ATOM 609 C C . THR A 1 81 ? -6.054 4.288 11.633 1.00 84.50 81 THR A C 1
ATOM 611 O O . THR A 1 81 ? -4.975 3.759 11.412 1.00 84.50 81 THR A O 1
ATOM 614 N N . GLU A 1 82 ? -6.244 5.002 12.745 1.00 85.06 82 GLU A N 1
ATOM 615 C CA . GLU A 1 82 ? -5.183 5.210 13.750 1.00 85.06 82 GLU A CA 1
ATOM 616 C C . GLU A 1 82 ? -4.916 3.990 14.6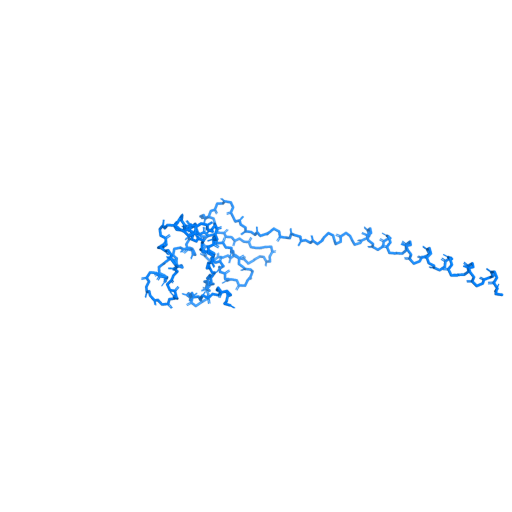49 1.00 85.06 82 GLU A C 1
ATOM 618 O O . GLU A 1 82 ? -3.883 3.918 15.309 1.00 85.06 82 GLU A O 1
ATOM 623 N N . GLN A 1 83 ? -5.852 3.042 14.710 1.00 83.50 83 GLN A N 1
ATOM 624 C CA . GLN A 1 83 ? -5.794 1.886 15.611 1.00 83.50 83 GLN A CA 1
ATOM 625 C C . GLN A 1 83 ? -5.262 0.624 14.931 1.00 83.50 83 GLN A C 1
ATOM 627 O O . GLN A 1 83 ? -4.850 -0.311 15.617 1.00 83.50 83 GLN A O 1
ATOM 632 N N . GLY A 1 84 ? -5.333 0.569 13.602 1.00 84.88 84 GLY A N 1
ATOM 633 C CA . GLY A 1 84 ? -4.886 -0.574 12.818 1.00 84.88 84 GLY A CA 1
ATOM 634 C C . GLY A 1 84 ? -3.492 -0.393 12.233 1.00 84.88 84 GLY A C 1
ATOM 635 O O . GLY A 1 84 ? -2.906 0.687 12.238 1.00 84.88 84 GLY A O 1
ATOM 636 N N . GLU A 1 85 ? -2.966 -1.488 11.710 1.00 89.56 85 GLU A N 1
ATOM 637 C CA . GLU A 1 85 ? -1.670 -1.534 11.044 1.00 89.56 85 GLU A CA 1
ATOM 638 C C . GLU A 1 85 ? -1.865 -1.477 9.528 1.00 89.56 85 GLU A C 1
ATOM 640 O O . GLU A 1 85 ? -2.720 -2.183 8.987 1.00 89.56 85 GLU A O 1
ATOM 645 N N . PHE A 1 86 ? -1.066 -0.654 8.846 1.00 88.50 86 PHE A N 1
ATOM 646 C CA . PHE A 1 86 ? -1.044 -0.574 7.388 1.00 88.50 86 PHE A CA 1
ATOM 647 C C . PHE A 1 86 ? 0.212 -1.229 6.835 1.00 88.50 86 PHE A C 1
ATOM 649 O O . PHE A 1 86 ? 1.316 -0.938 7.287 1.00 88.50 86 PHE A O 1
ATOM 656 N N . VAL A 1 87 ? 0.038 -2.046 5.802 1.00 88.94 87 VAL A N 1
ATOM 657 C CA . VAL A 1 87 ? 1.139 -2.630 5.037 1.00 88.94 87 VAL A CA 1
ATOM 658 C C . VAL A 1 87 ? 0.875 -2.390 3.561 1.00 88.94 87 VAL A C 1
ATOM 660 O O . VAL A 1 87 ? -0.212 -2.690 3.070 1.00 88.94 87 VAL A O 1
ATOM 663 N N . ALA A 1 88 ? 1.855 -1.843 2.848 1.00 87.69 88 ALA A N 1
ATOM 664 C CA . ALA A 1 88 ? 1.731 -1.528 1.433 1.00 87.69 88 ALA A CA 1
ATOM 665 C C . ALA A 1 88 ? 2.708 -2.343 0.583 1.00 87.69 88 ALA A C 1
ATOM 667 O O . ALA A 1 88 ? 3.870 -2.520 0.936 1.00 87.69 88 ALA A O 1
ATOM 668 N N . PHE A 1 89 ? 2.223 -2.805 -0.564 1.00 85.44 89 PHE A N 1
ATOM 669 C CA . PHE A 1 89 ? 2.977 -3.582 -1.537 1.00 85.44 89 PHE A CA 1
ATOM 670 C C . PHE A 1 89 ? 2.792 -2.981 -2.921 1.00 85.44 89 PHE A C 1
ATOM 672 O O . PHE A 1 89 ? 1.662 -2.805 -3.386 1.00 85.44 89 PHE A O 1
ATOM 679 N N . PHE A 1 90 ? 3.894 -2.717 -3.613 1.00 84.94 90 PHE A N 1
ATOM 680 C CA . PHE A 1 90 ? 3.835 -2.226 -4.980 1.00 84.94 90 PHE A CA 1
ATOM 681 C C . PHE A 1 90 ? 3.723 -3.383 -5.977 1.00 84.94 90 PHE A C 1
ATOM 683 O O . PHE A 1 90 ? 4.526 -4.316 -5.993 1.00 84.94 90 PHE A O 1
ATOM 690 N N . SER A 1 91 ? 2.708 -3.323 -6.834 1.00 81.38 91 SER A N 1
ATOM 691 C CA . SER A 1 91 ? 2.509 -4.263 -7.928 1.00 81.38 91 SER A CA 1
ATOM 692 C C . SER A 1 91 ? 3.206 -3.774 -9.194 1.00 81.38 91 SER A C 1
ATOM 694 O O . SER A 1 91 ? 3.119 -2.601 -9.556 1.00 81.38 91 SER A O 1
ATOM 696 N N . HIS A 1 92 ? 3.758 -4.713 -9.968 1.00 73.75 92 HIS A N 1
ATOM 697 C CA . HIS A 1 92 ? 4.328 -4.474 -11.300 1.00 73.75 92 HIS A CA 1
ATOM 698 C C . HIS A 1 92 ? 3.364 -3.786 -12.288 1.00 73.75 92 HIS A C 1
ATOM 700 O O . HIS A 1 92 ? 3.773 -3.378 -13.365 1.00 73.75 92 HIS A O 1
ATOM 706 N N . ARG A 1 93 ? 2.073 -3.646 -11.973 1.00 78.50 93 ARG A N 1
ATOM 707 C CA . ARG A 1 93 ? 1.100 -2.948 -12.825 1.00 78.50 93 ARG A CA 1
ATOM 708 C C . ARG A 1 93 ? 0.944 -1.453 -12.514 1.00 78.50 93 ARG A C 1
ATOM 710 O O . ARG A 1 93 ? 0.057 -0.837 -13.091 1.00 78.50 93 ARG A O 1
ATOM 717 N N . LYS A 1 94 ? 1.791 -0.871 -11.655 1.00 82.62 94 LYS A N 1
ATOM 718 C CA . LYS A 1 94 ? 1.649 0.499 -11.114 1.00 82.62 94 LYS A CA 1
ATOM 719 C C . LYS A 1 94 ? 0.418 0.686 -10.220 1.00 82.62 94 LYS A C 1
ATOM 721 O O . LYS A 1 94 ? -0.282 1.691 -10.301 1.00 82.62 94 LYS A O 1
ATOM 726 N N . TYR A 1 95 ? 0.168 -0.312 -9.380 1.00 87.06 95 TYR A N 1
ATOM 727 C CA . TYR A 1 95 ? -0.849 -0.250 -8.334 1.00 87.06 95 TYR A CA 1
ATOM 728 C C . TYR A 1 95 ? -0.189 -0.539 -6.994 1.00 87.06 95 TYR A C 1
ATOM 730 O O . TYR A 1 95 ? 0.658 -1.429 -6.906 1.00 87.06 95 TYR A O 1
ATOM 738 N N . TRP A 1 96 ? -0.627 0.153 -5.954 1.00 89.25 96 TRP A N 1
ATOM 739 C CA . TRP A 1 96 ? -0.295 -0.161 -4.575 1.00 89.25 96 TRP A CA 1
ATOM 740 C C . TRP A 1 96 ? -1.410 -0.984 -3.954 1.00 89.25 96 TRP A C 1
ATOM 742 O O . TRP A 1 96 ? -2.566 -0.572 -3.944 1.00 89.25 96 TRP A O 1
ATOM 752 N N . LYS A 1 97 ? -1.061 -2.149 -3.418 1.00 90.06 97 LYS A N 1
ATOM 753 C CA . LYS A 1 97 ? -1.941 -2.932 -2.557 1.00 90.06 97 LYS A CA 1
ATOM 754 C C . LYS A 1 97 ? -1.673 -2.543 -1.120 1.00 90.06 97 LYS A C 1
ATOM 756 O O . LYS A 1 97 ? -0.564 -2.745 -0.641 1.00 90.06 97 LYS A O 1
ATOM 761 N N . VAL A 1 98 ? -2.675 -2.005 -0.446 1.00 88.94 98 VAL A N 1
ATOM 762 C CA . VAL A 1 98 ? -2.583 -1.571 0.945 1.00 88.94 98 VAL A CA 1
ATOM 763 C C . VAL A 1 98 ? -3.497 -2.451 1.786 1.00 88.94 98 VAL A C 1
ATOM 765 O O . VAL A 1 98 ? -4.718 -2.410 1.642 1.00 88.94 98 VAL A O 1
ATOM 768 N N . ALA A 1 99 ? -2.903 -3.270 2.644 1.00 90.00 99 ALA A N 1
ATOM 769 C CA . ALA A 1 99 ? -3.606 -4.042 3.653 1.00 90.00 99 ALA A CA 1
ATOM 770 C C . ALA A 1 99 ? -3.743 -3.202 4.928 1.00 90.00 99 ALA A C 1
ATOM 772 O O . ALA A 1 99 ? -2.774 -2.603 5.390 1.00 90.00 99 ALA A O 1
ATOM 773 N N . PHE A 1 100 ? -4.946 -3.167 5.490 1.00 90.06 100 PHE A N 1
ATOM 774 C CA . PHE A 1 100 ? -5.265 -2.533 6.759 1.00 90.06 100 PHE A CA 1
ATOM 775 C C . PHE A 1 100 ? -5.781 -3.589 7.730 1.00 90.06 100 PHE A C 1
ATOM 777 O O . PHE A 1 100 ? -6.853 -4.160 7.535 1.00 90.06 100 PHE A O 1
ATOM 784 N N . SER A 1 101 ? -5.011 -3.854 8.777 1.00 88.94 101 SER A N 1
ATOM 785 C CA . SER A 1 101 ? -5.316 -4.862 9.785 1.00 88.94 101 SER A CA 1
ATOM 786 C C . SER A 1 101 ? -5.811 -4.208 11.069 1.00 88.94 101 SER A C 1
ATOM 788 O O . SER A 1 101 ? -5.052 -3.521 11.754 1.00 88.94 101 SER A O 1
ATOM 790 N N . CYS A 1 102 ? -7.061 -4.476 11.443 1.00 86.12 102 CYS A N 1
ATOM 791 C CA . CYS A 1 102 ? -7.598 -4.038 12.727 1.00 86.12 102 CYS A CA 1
ATOM 792 C C . CYS A 1 102 ? -7.059 -4.893 13.885 1.00 86.12 102 CYS A C 1
ATOM 794 O O . CYS A 1 102 ? -6.900 -6.111 13.726 1.00 86.12 102 CYS A O 1
ATOM 796 N N . PRO A 1 103 ? -6.801 -4.295 15.063 1.00 83.12 103 PRO A N 1
ATOM 797 C CA . PRO A 1 103 ? -6.442 -5.056 16.250 1.00 83.12 103 PRO A CA 1
ATOM 798 C C . PRO A 1 103 ? -7.599 -5.987 16.654 1.00 83.12 103 PRO A C 1
ATOM 800 O O . PRO A 1 103 ? -8.763 -5.676 16.385 1.00 83.12 103 PRO A O 1
ATOM 803 N N . PRO A 1 104 ? -7.300 -7.138 17.282 1.00 78.50 104 PRO A N 1
ATOM 804 C CA . PRO A 1 104 ? -8.330 -8.063 17.732 1.00 78.50 104 PRO A CA 1
ATOM 805 C C . PRO A 1 104 ? -9.207 -7.413 18.806 1.00 78.50 104 PRO A C 1
ATOM 807 O O . PRO A 1 104 ? -8.710 -6.736 19.709 1.00 78.50 104 PRO A O 1
ATOM 810 N N . ASP A 1 105 ? -10.512 -7.657 18.722 1.00 69.69 105 ASP A N 1
ATOM 811 C CA . ASP A 1 105 ? -11.465 -7.194 19.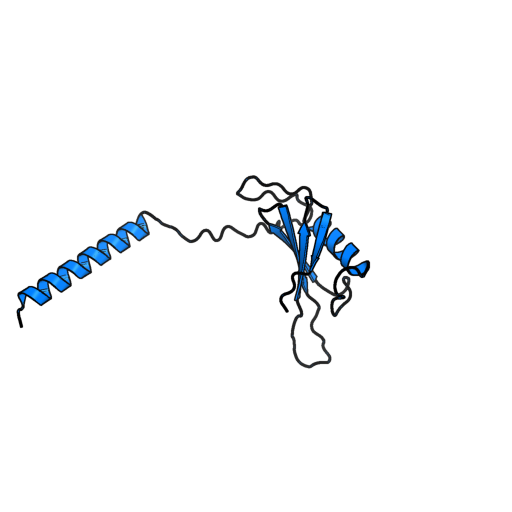722 1.00 69.69 105 ASP A CA 1
ATOM 812 C C . ASP A 1 105 ? -11.333 -8.052 20.985 1.00 69.69 105 ASP A C 1
ATOM 814 O O . ASP A 1 105 ? -11.651 -9.243 21.001 1.00 69.69 105 ASP A O 1
ATOM 818 N N . VAL A 1 106 ? -10.825 -7.447 22.056 1.00 64.75 106 VAL A N 1
ATOM 819 C CA . VAL A 1 106 ? -10.575 -8.138 23.329 1.00 64.75 106 VAL A CA 1
ATOM 820 C C . VAL A 1 106 ? -11.878 -8.627 23.978 1.00 64.75 106 VAL A C 1
ATOM 822 O O . VAL A 1 106 ? -11.836 -9.484 24.859 1.00 64.75 106 VAL A O 1
ATOM 825 N N . SER A 1 107 ? -13.032 -8.099 23.552 1.00 61.72 107 SER A N 1
ATOM 826 C CA . SER A 1 107 ? -14.341 -8.400 24.136 1.00 61.72 107 SER A CA 1
ATOM 827 C C . SER A 1 107 ? -15.013 -9.665 23.586 1.00 61.72 107 SER A C 1
ATOM 829 O O . SER A 1 107 ? -15.839 -10.252 24.284 1.00 61.72 107 SER A O 1
ATOM 831 N N . GLU A 1 108 ? -14.640 -10.142 22.392 1.00 57.47 108 GLU A N 1
ATOM 832 C CA . GLU A 1 108 ? -15.330 -11.267 21.732 1.00 57.47 108 GLU A CA 1
ATOM 833 C C . GLU A 1 108 ? -14.660 -12.637 21.941 1.00 57.47 108 GLU A C 1
ATOM 835 O O . GLU A 1 108 ? -15.113 -13.636 21.390 1.00 57.47 108 GLU A O 1
ATOM 840 N N . GLY A 1 109 ? -13.593 -12.735 22.745 1.00 52.47 109 GLY A N 1
ATOM 841 C CA . GLY A 1 109 ? -12.935 -14.013 23.081 1.00 52.47 109 GLY A CA 1
ATOM 842 C C . GLY A 1 109 ? -12.288 -14.748 21.894 1.00 52.47 109 GLY A C 1
ATOM 843 O O . GLY A 1 109 ? -11.669 -15.797 22.071 1.00 52.47 109 GLY A O 1
ATOM 844 N N . VAL A 1 110 ? -12.399 -14.186 20.691 1.00 55.72 110 VAL A N 1
ATOM 845 C CA . VAL A 1 110 ? -11.869 -14.708 19.439 1.00 55.72 110 VAL A CA 1
ATOM 846 C C . VAL A 1 110 ? -10.863 -13.691 18.903 1.00 55.72 110 VAL A C 1
ATOM 848 O O . VAL A 1 110 ? -11.223 -12.587 18.506 1.00 55.72 110 VAL A O 1
ATOM 851 N N . HIS A 1 111 ? -9.585 -14.070 18.869 1.00 57.06 111 HIS A N 1
ATOM 852 C CA . HIS A 1 111 ? -8.485 -13.264 18.325 1.00 57.06 111 HIS A CA 1
ATOM 853 C C . HIS A 1 111 ? -8.511 -13.200 16.785 1.00 57.06 111 HIS A C 1
ATOM 855 O O . HIS A 1 111 ? -7.511 -13.489 16.129 1.00 57.06 111 HIS A O 1
ATOM 861 N N . VAL A 1 112 ? -9.652 -12.875 16.176 1.00 63.03 112 VAL A N 1
ATOM 862 C CA . VAL A 1 112 ? -9.739 -12.731 14.719 1.00 63.03 112 VAL A CA 1
ATOM 863 C C . VAL A 1 112 ? -9.291 -11.326 14.344 1.00 63.03 112 VAL A C 1
ATOM 865 O O . VAL A 1 112 ? -9.988 -10.336 14.568 1.00 63.03 112 VAL A O 1
ATOM 868 N N . ARG A 1 113 ? -8.092 -11.246 13.765 1.00 68.50 113 ARG A N 1
ATOM 869 C CA . ARG A 1 113 ? -7.622 -10.054 13.062 1.00 68.50 113 ARG A CA 1
ATOM 870 C C . ARG A 1 113 ? -8.483 -9.887 11.811 1.00 68.50 113 ARG A C 1
ATOM 872 O O . ARG A 1 113 ? -8.562 -10.805 11.000 1.00 68.50 113 ARG A O 1
ATOM 879 N N . THR A 1 114 ? -9.151 -8.745 11.677 1.00 78.69 114 THR A N 1
ATOM 880 C CA . THR A 1 114 ? -9.884 -8.413 10.447 1.00 78.69 114 THR A CA 1
ATOM 881 C C . THR A 1 114 ? -8.955 -7.615 9.548 1.00 78.69 114 THR A C 1
ATOM 883 O O . THR A 1 114 ? -8.457 -6.569 9.965 1.00 78.69 114 THR A O 1
ATOM 886 N N . GLU A 1 115 ? -8.712 -8.115 8.342 1.00 84.81 115 GLU A N 1
ATOM 887 C CA . GLU A 1 115 ? -7.893 -7.445 7.336 1.00 84.81 115 GLU A CA 1
ATOM 888 C C . GLU A 1 115 ? -8.782 -6.898 6.217 1.00 84.81 115 GLU A C 1
ATOM 890 O O . GLU A 1 115 ? -9.655 -7.595 5.701 1.00 84.81 115 GLU A O 1
ATOM 895 N N . TYR A 1 116 ? -8.546 -5.643 5.850 1.00 87.38 116 TYR A N 1
ATOM 896 C CA . TYR A 1 116 ? -9.150 -4.965 4.713 1.00 87.38 116 TYR A CA 1
ATOM 897 C C . TYR A 1 116 ? -8.076 -4.722 3.662 1.00 87.38 116 TYR A C 1
ATOM 899 O O . TYR A 1 116 ? -6.969 -4.311 3.998 1.00 87.38 116 TYR A O 1
ATOM 907 N N . THR A 1 117 ? -8.387 -4.933 2.388 1.00 89.69 117 THR A N 1
ATOM 908 C CA . THR A 1 117 ? -7.432 -4.712 1.297 1.00 89.69 117 THR A CA 1
ATOM 909 C C . THR A 1 117 ? -7.921 -3.608 0.375 1.00 89.69 117 THR A C 1
ATOM 911 O O . THR A 1 117 ? -9.064 -3.615 -0.085 1.00 89.69 117 THR A O 1
ATOM 914 N N . TYR A 1 118 ? -7.029 -2.676 0.061 1.00 89.38 118 TYR A N 1
ATOM 915 C CA . TYR A 1 118 ? -7.269 -1.556 -0.836 1.00 89.38 118 TYR A CA 1
ATOM 916 C C . TYR A 1 118 ? -6.269 -1.578 -1.990 1.00 89.38 118 TYR A C 1
ATOM 918 O O . TYR A 1 118 ? -5.113 -1.954 -1.817 1.00 89.38 118 TYR A O 1
ATOM 926 N N . GLU A 1 119 ? -6.713 -1.167 -3.171 1.00 90.81 119 GLU A N 1
ATOM 927 C CA . GLU A 1 119 ? -5.866 -0.957 -4.342 1.00 90.81 119 GLU A CA 1
ATOM 928 C C . GLU A 1 119 ? -5.854 0.532 -4.683 1.00 90.81 119 GLU A C 1
ATOM 930 O O . GLU A 1 119 ? -6.904 1.095 -4.983 1.00 90.81 119 GLU A O 1
ATOM 935 N N . PHE A 1 120 ? -4.680 1.159 -4.631 1.00 90.88 120 PHE A N 1
ATOM 936 C CA . PHE A 1 120 ? -4.435 2.515 -5.117 1.00 90.88 120 PHE A CA 1
ATOM 937 C C . PHE A 1 120 ? -3.798 2.451 -6.510 1.00 90.88 120 PHE A C 1
ATOM 939 O O . PHE A 1 120 ? -2.743 1.841 -6.691 1.00 90.88 120 PHE A O 1
ATOM 946 N N . ASN A 1 121 ? -4.447 3.052 -7.503 1.00 90.00 121 ASN A N 1
ATOM 947 C CA . ASN A 1 121 ? -3.981 3.102 -8.884 1.00 90.00 121 ASN A CA 1
ATOM 948 C C . ASN A 1 121 ? -3.229 4.412 -9.151 1.00 90.00 121 ASN A C 1
ATOM 950 O O . ASN A 1 121 ? -3.802 5.493 -9.060 1.00 90.00 121 ASN A O 1
ATOM 954 N N . GLU A 1 122 ? -1.957 4.329 -9.544 1.00 87.88 122 GLU A N 1
ATOM 955 C CA . GLU A 1 122 ? -1.136 5.524 -9.794 1.00 87.88 122 GLU A CA 1
ATOM 956 C C . GLU A 1 122 ? -1.496 6.283 -11.080 1.00 87.88 122 GLU A C 1
ATOM 958 O O . GLU A 1 122 ? -0.990 7.382 -11.312 1.00 87.88 122 GLU A O 1
ATOM 963 N N . TRP A 1 123 ? -2.277 5.681 -11.979 1.00 85.44 123 TRP A N 1
ATOM 964 C CA . TRP A 1 123 ? -2.595 6.297 -13.270 1.00 85.44 123 TRP A CA 1
ATOM 965 C C . TRP A 1 123 ? -3.714 7.322 -13.171 1.00 85.44 123 TRP A C 1
ATOM 967 O O . TRP A 1 123 ? -3.652 8.356 -13.831 1.00 85.44 123 TRP A O 1
ATOM 977 N N . ASP A 1 124 ? -4.739 7.000 -12.391 1.00 88.19 124 ASP A N 1
ATOM 978 C CA . ASP A 1 124 ? -5.951 7.800 -12.220 1.00 88.19 124 ASP A CA 1
ATOM 979 C C . ASP A 1 124 ? -6.137 8.283 -10.774 1.00 88.19 124 ASP A C 1
ATOM 981 O O . ASP A 1 124 ? -7.126 8.949 -10.481 1.00 88.19 124 ASP A O 1
ATOM 985 N N . GLU A 1 125 ? -5.183 7.969 -9.892 1.00 87.88 125 GLU A N 1
ATOM 986 C CA . GLU A 1 125 ? -5.171 8.334 -8.474 1.00 87.88 125 GLU A CA 1
ATOM 987 C C . GLU A 1 125 ? -6.422 7.854 -7.715 1.00 87.88 125 GLU A C 1
ATOM 989 O O . GLU A 1 125 ? -6.873 8.474 -6.751 1.00 87.88 125 GLU A O 1
ATOM 994 N N . THR A 1 126 ? -6.995 6.722 -8.138 1.00 88.62 126 THR A N 1
ATOM 995 C CA . THR A 1 126 ? -8.188 6.142 -7.510 1.00 88.62 126 THR A CA 1
ATOM 996 C C . THR A 1 126 ? -7.844 5.072 -6.478 1.00 88.62 126 THR A C 1
ATOM 998 O O . THR A 1 126 ? -6.850 4.354 -6.601 1.00 88.62 126 THR A O 1
ATOM 1001 N N . VAL A 1 127 ? -8.699 4.936 -5.458 1.00 89.19 127 VAL A N 1
ATOM 1002 C CA . VAL A 1 127 ? -8.615 3.869 -4.450 1.00 89.19 127 VAL A CA 1
ATOM 1003 C C . VAL A 1 127 ? -9.849 2.978 -4.542 1.00 89.19 127 VAL A C 1
ATOM 1005 O O . VAL A 1 127 ? -10.978 3.463 -4.598 1.00 89.19 127 VAL A O 1
ATOM 1008 N N . LYS A 1 128 ? -9.642 1.661 -4.525 1.00 89.31 128 LYS A N 1
ATOM 1009 C CA . LYS A 1 128 ? -10.700 0.647 -4.559 1.00 89.31 128 LYS A CA 1
ATOM 1010 C C . LYS A 1 128 ? -10.576 -0.321 -3.384 1.00 89.31 128 LYS A C 1
ATOM 1012 O O . LYS A 1 128 ? -9.490 -0.805 -3.096 1.00 89.31 128 LYS A O 1
ATOM 1017 N N . ASN A 1 129 ? -11.693 -0.671 -2.748 1.00 87.25 129 ASN A N 1
ATOM 1018 C CA . ASN A 1 129 ? -11.748 -1.712 -1.724 1.00 87.25 129 ASN A CA 1
ATOM 1019 C C . ASN A 1 129 ? -11.869 -3.054 -2.448 1.00 87.25 129 ASN A C 1
ATOM 1021 O O . ASN A 1 129 ? -12.761 -3.262 -3.272 1.00 87.25 129 ASN A O 1
ATOM 1025 N N . THR A 1 130 ? -10.911 -3.925 -2.173 1.00 86.38 130 THR A N 1
ATOM 1026 C CA . THR A 1 130 ? -10.765 -5.256 -2.766 1.00 86.38 130 THR A CA 1
ATOM 1027 C C . THR A 1 130 ? -10.775 -6.353 -1.708 1.00 86.38 130 THR A C 1
ATOM 1029 O O . THR A 1 130 ? -10.440 -7.497 -2.009 1.00 86.38 130 THR A O 1
ATOM 1032 N N . THR A 1 131 ? -11.188 -6.015 -0.482 1.00 83.19 131 THR A N 1
ATOM 1033 C CA . THR A 1 131 ? -11.430 -6.978 0.594 1.00 83.19 131 THR A CA 1
ATOM 1034 C C . THR A 1 131 ? -12.384 -8.047 0.068 1.00 83.19 131 THR A C 1
ATOM 1036 O O . THR A 1 131 ? -13.497 -7.730 -0.356 1.00 83.19 131 THR A O 1
ATOM 1039 N N . LEU A 1 132 ? -11.927 -9.299 0.035 1.00 67.31 132 LEU A N 1
ATOM 1040 C CA . LEU A 1 132 ? -12.749 -10.427 -0.395 1.00 67.31 132 LEU A CA 1
ATOM 1041 C C . LEU A 1 132 ? -13.924 -10.570 0.586 1.00 67.31 132 LEU A C 1
ATOM 1043 O O . LEU A 1 132 ? -13.699 -10.699 1.789 1.00 67.31 132 LEU A O 1
ATOM 1047 N N . GLN A 1 133 ? -15.153 -10.499 0.064 1.00 46.19 133 GLN A N 1
ATOM 1048 C CA . GLN A 1 133 ? -16.385 -10.857 0.779 1.00 46.19 133 GLN A CA 1
ATOM 1049 C C . GLN A 1 133 ? -16.689 -12.342 0.607 1.00 46.19 133 GLN A C 1
ATOM 1051 O O . GLN A 1 133 ? -16.483 -12.852 -0.520 1.00 46.19 133 GLN A O 1
#

Foldseek 3Di:
DDPVVVVVVVVVVVVVVVVVVVVCVVDVPPPPPVDQPPPPDQQDWDQGPVRDTAPGGNVRLLVLVLVCLVVVNADNDPDRQVQWDWDWTADPQNKIKIKTWHAADPPPPDRDTDIWIWIQHPPVRDIDTPGDD